Protein AF-A0A933Z595-F1 (afdb_monomer_lite)

Structure (mmCIF, N/CA/C/O backbone):
data_AF-A0A933Z595-F1
#
_entry.id   AF-A0A933Z595-F1
#
loop_
_atom_site.group_PDB
_atom_site.id
_atom_site.type_symbol
_atom_site.label_atom_id
_atom_site.label_alt_id
_atom_site.label_comp_id
_atom_site.label_asym_id
_atom_site.label_entity_id
_atom_site.label_seq_id
_atom_site.pdbx_PDB_ins_code
_atom_site.Cartn_x
_atom_site.Cartn_y
_atom_site.Cartn_z
_atom_site.occupancy
_atom_site.B_iso_or_equiv
_atom_site.auth_seq_id
_atom_site.auth_comp_id
_atom_site.auth_asym_id
_atom_site.auth_atom_id
_atom_site.pdbx_PDB_model_num
ATOM 1 N N . MET A 1 1 ? -5.560 -6.031 6.067 1.00 61.50 1 MET A N 1
ATOM 2 C CA . MET A 1 1 ? -6.743 -5.615 6.858 1.00 61.50 1 MET A CA 1
ATOM 3 C C . MET A 1 1 ? -7.553 -6.826 7.313 1.00 61.50 1 MET A C 1
ATOM 5 O O . MET A 1 1 ? -8.619 -7.092 6.775 1.00 61.50 1 MET A O 1
ATOM 9 N N . LYS A 1 2 ? -7.027 -7.599 8.273 1.00 65.69 2 LYS A N 1
ATOM 10 C CA . LYS A 1 2 ? -7.687 -8.826 8.762 1.00 65.69 2 LYS A CA 1
ATOM 11 C C . LYS A 1 2 ? -8.531 -8.601 10.025 1.00 65.69 2 LYS A C 1
ATOM 13 O O . LYS A 1 2 ? -9.270 -9.492 10.414 1.00 65.69 2 LYS A O 1
ATOM 18 N N . HIS A 1 3 ? -8.436 -7.424 10.651 1.00 71.62 3 HIS A N 1
ATOM 19 C CA . HIS A 1 3 ? -9.145 -7.141 11.894 1.00 71.62 3 HIS A CA 1
ATOM 20 C C . HIS A 1 3 ? -10.657 -6.976 11.631 1.00 71.62 3 HIS A C 1
ATOM 22 O O . HIS A 1 3 ? -11.038 -6.171 10.773 1.00 71.62 3 HIS A O 1
ATOM 28 N N . PRO A 1 4 ? -11.537 -7.704 12.345 1.00 73.50 4 PRO A N 1
ATOM 29 C CA . PRO A 1 4 ? -12.985 -7.640 12.126 1.00 73.50 4 PRO A CA 1
ATOM 30 C C . PRO A 1 4 ? -13.566 -6.251 12.425 1.00 73.50 4 PRO A C 1
ATOM 32 O O . PRO A 1 4 ? -14.496 -5.827 11.749 1.00 73.50 4 PRO A O 1
ATOM 35 N N . GLY A 1 5 ? -12.957 -5.501 13.350 1.00 76.88 5 GLY A N 1
ATOM 36 C CA . GLY A 1 5 ? -13.344 -4.119 13.667 1.00 76.88 5 GLY A CA 1
ATOM 37 C C . GLY A 1 5 ? -12.954 -3.059 12.626 1.00 76.88 5 GLY A C 1
ATOM 38 O O . GLY A 1 5 ? -13.302 -1.895 12.798 1.00 76.88 5 GLY A O 1
ATOM 39 N N . THR A 1 6 ? -12.224 -3.403 11.556 1.00 78.50 6 THR A N 1
ATOM 40 C CA . THR A 1 6 ? -11.891 -2.421 10.512 1.00 78.50 6 THR A CA 1
ATOM 41 C C . THR A 1 6 ? -13.146 -2.073 9.698 1.00 78.50 6 THR A C 1
ATOM 43 O O . THR A 1 6 ? -13.697 -2.969 9.045 1.00 78.50 6 THR A O 1
ATOM 46 N N . PRO A 1 7 ? -13.581 -0.800 9.678 1.00 82.12 7 PRO A N 1
ATOM 47 C CA . PRO A 1 7 ? -14.801 -0.404 8.992 1.00 82.12 7 PRO A CA 1
ATOM 48 C C . PRO A 1 7 ? -14.656 -0.560 7.475 1.00 82.12 7 PRO A C 1
ATOM 50 O O . PRO A 1 7 ? -13.570 -0.423 6.907 1.00 82.12 7 PRO A O 1
ATOM 53 N N . TRP A 1 8 ? -15.770 -0.874 6.814 1.00 84.06 8 TRP A N 1
ATOM 54 C CA . TRP A 1 8 ? -15.804 -1.174 5.380 1.00 84.06 8 TRP A CA 1
ATOM 55 C C . TRP A 1 8 ? -15.229 -0.051 4.491 1.00 84.06 8 TRP A C 1
ATOM 57 O O . TRP A 1 8 ? -14.430 -0.374 3.612 1.00 84.06 8 TRP A O 1
ATOM 67 N N . PRO A 1 9 ? -15.489 1.249 4.756 1.00 84.00 9 PRO A N 1
ATOM 68 C CA . PRO A 1 9 ? -14.882 2.339 3.992 1.00 84.00 9 PRO A CA 1
ATOM 69 C C . PRO A 1 9 ? -13.350 2.323 4.023 1.00 84.00 9 PRO A C 1
ATOM 71 O O . PRO A 1 9 ? -12.719 2.525 2.992 1.00 84.00 9 PRO A O 1
ATOM 74 N N . ALA A 1 10 ? -12.734 2.005 5.169 1.00 82.50 10 ALA A N 1
ATOM 75 C CA . ALA A 1 10 ? -11.277 1.901 5.262 1.00 82.50 10 ALA A CA 1
ATOM 76 C C . ALA A 1 10 ? -10.739 0.771 4.371 1.00 82.50 10 ALA A C 1
ATOM 78 O O . ALA A 1 10 ? -9.712 0.938 3.716 1.00 82.50 10 ALA A O 1
ATOM 79 N N . LYS A 1 11 ? -11.453 -0.363 4.302 1.00 80.31 11 LYS A N 1
ATOM 80 C CA . LYS A 1 11 ? -11.090 -1.496 3.434 1.00 80.31 11 LYS A CA 1
ATOM 81 C C . LYS A 1 11 ? -11.145 -1.129 1.960 1.00 80.31 11 LYS A C 1
ATOM 83 O O . LYS A 1 11 ? -10.226 -1.484 1.229 1.00 80.31 11 LYS A O 1
ATOM 88 N N . VAL A 1 12 ? -12.181 -0.405 1.547 1.00 85.31 12 VAL A N 1
ATOM 89 C CA . VAL A 1 12 ? -12.328 0.053 0.161 1.00 85.31 12 VAL A CA 1
ATOM 90 C C . VAL A 1 12 ? -11.248 1.062 -0.201 1.00 85.31 12 VAL A C 1
ATOM 92 O O . VAL A 1 12 ? -10.582 0.879 -1.213 1.00 85.31 12 VAL A O 1
ATOM 95 N N . VAL A 1 13 ? -11.009 2.073 0.640 1.00 83.44 13 VAL A N 1
ATOM 96 C CA . VAL A 1 13 ? -9.965 3.079 0.381 1.00 83.44 13 VAL A CA 1
ATOM 97 C C . VAL A 1 13 ? -8.589 2.420 0.290 1.00 83.44 13 VAL A C 1
ATOM 99 O O . VAL A 1 13 ? -7.849 2.687 -0.648 1.00 83.44 13 VAL A O 1
ATOM 102 N N . ALA A 1 14 ? -8.251 1.504 1.197 1.00 82.00 14 ALA A N 1
ATOM 103 C CA . ALA A 1 14 ? -6.971 0.808 1.115 1.00 82.00 14 ALA A CA 1
ATOM 104 C C . ALA A 1 14 ? -6.871 -0.135 -0.089 1.00 82.00 14 ALA A C 1
ATOM 106 O O . ALA A 1 14 ? -5.804 -0.227 -0.685 1.00 82.00 14 ALA A O 1
ATOM 107 N N . ALA A 1 15 ? -7.953 -0.820 -0.466 1.00 82.12 15 ALA A N 1
ATOM 108 C CA . ALA A 1 15 ? -7.969 -1.635 -1.677 1.00 82.12 15 ALA A CA 1
ATOM 109 C C . ALA A 1 15 ? -7.758 -0.776 -2.931 1.00 82.12 15 ALA A C 1
ATOM 111 O O . ALA A 1 15 ? -6.991 -1.177 -3.798 1.00 82.12 15 ALA A O 1
ATOM 112 N N . LEU A 1 16 ? -8.365 0.413 -2.995 1.00 80.62 16 LEU A N 1
ATOM 113 C CA . LEU A 1 16 ? -8.159 1.376 -4.079 1.00 80.62 16 LEU A CA 1
ATOM 114 C C . LEU A 1 16 ? -6.715 1.882 -4.127 1.00 80.62 16 LEU A C 1
ATOM 116 O O . LEU A 1 16 ? -6.123 1.891 -5.196 1.00 80.62 16 LEU A O 1
ATOM 120 N N . VAL A 1 17 ? -6.126 2.231 -2.980 1.00 79.19 17 VAL A N 1
ATOM 121 C CA . VAL A 1 17 ? -4.720 2.665 -2.895 1.00 79.19 17 VAL A CA 1
ATOM 122 C C . VAL A 1 17 ? -3.761 1.553 -3.333 1.00 79.19 17 VAL A C 1
ATOM 124 O O . VAL A 1 17 ? -2.809 1.814 -4.058 1.00 79.19 17 VAL A O 1
ATOM 127 N N . VAL A 1 18 ? -4.010 0.303 -2.929 1.00 76.50 18 VAL A N 1
ATOM 128 C CA . VAL A 1 18 ? -3.186 -0.847 -3.343 1.00 76.50 18 VAL A CA 1
ATOM 129 C C . VAL A 1 18 ? -3.377 -1.166 -4.825 1.00 76.50 18 VAL A C 1
ATOM 131 O O . VAL A 1 18 ? -2.400 -1.441 -5.511 1.00 76.50 18 VAL A O 1
ATOM 134 N N . ALA A 1 19 ? -4.614 -1.129 -5.323 1.00 75.56 19 ALA A N 1
ATOM 135 C CA . ALA A 1 19 ? -4.908 -1.334 -6.737 1.00 75.56 19 ALA A CA 1
ATOM 136 C C . ALA A 1 19 ? -4.268 -0.245 -7.604 1.00 75.56 19 ALA A C 1
ATOM 138 O O . ALA A 1 19 ? -3.761 -0.562 -8.669 1.00 75.56 19 ALA A O 1
ATOM 139 N N . TYR A 1 20 ? -4.242 0.999 -7.121 1.00 69.12 20 TYR A N 1
ATOM 140 C CA . TYR A 1 20 ? -3.521 2.104 -7.743 1.00 69.12 20 TYR A CA 1
ATOM 141 C C . TYR A 1 20 ? -2.011 1.831 -7.771 1.00 69.12 20 TYR A C 1
ATOM 143 O O . TYR A 1 20 ? -1.424 1.804 -8.842 1.00 69.12 20 TYR A O 1
ATOM 151 N N . ALA A 1 21 ? -1.400 1.506 -6.626 1.00 69.00 21 ALA A N 1
ATOM 152 C CA . ALA A 1 21 ? 0.041 1.245 -6.538 1.00 69.00 21 ALA A CA 1
ATOM 153 C C . ALA A 1 21 ? 0.520 0.015 -7.339 1.00 69.00 21 ALA A C 1
ATOM 155 O O . ALA A 1 21 ? 1.701 -0.094 -7.654 1.00 69.00 21 ALA A O 1
ATOM 156 N N . LEU A 1 22 ? -0.368 -0.947 -7.613 1.00 64.69 22 LEU A N 1
ATOM 157 C CA . LEU A 1 22 ? -0.082 -2.150 -8.406 1.00 64.69 22 LEU A CA 1
ATOM 158 C C . LEU A 1 22 ? -0.610 -2.059 -9.844 1.00 64.69 22 LEU A C 1
ATOM 160 O O . LEU A 1 22 ? -0.472 -3.022 -10.603 1.00 64.69 22 LEU A O 1
ATOM 164 N N . SER A 1 23 ? -1.254 -0.950 -10.208 1.00 64.12 23 SER A N 1
ATOM 165 C CA . SER A 1 23 ? -1.791 -0.744 -11.545 1.00 64.12 23 SER A CA 1
ATOM 166 C C . SER A 1 23 ? -0.630 -0.644 -12.540 1.00 64.12 23 SER A C 1
ATOM 168 O O . SER A 1 23 ? 0.245 0.192 -12.353 1.00 64.12 23 SER A O 1
ATOM 170 N N . PRO A 1 24 ? -0.614 -1.435 -13.629 1.00 51.09 24 PRO A N 1
ATOM 171 C CA . PRO A 1 24 ? 0.324 -1.241 -14.741 1.00 51.09 24 PRO A CA 1
ATOM 172 C C . PRO A 1 24 ? -0.007 0.011 -15.578 1.00 51.09 24 PRO A C 1
ATOM 174 O O . PRO A 1 24 ? 0.654 0.284 -16.575 1.00 51.09 24 PRO A O 1
ATOM 177 N N . ILE A 1 25 ? -1.082 0.715 -15.213 1.00 48.56 25 ILE A N 1
ATOM 178 C CA . ILE A 1 25 ? -1.597 1.923 -15.842 1.00 48.56 25 ILE A CA 1
ATOM 179 C C . ILE A 1 25 ? -1.401 3.047 -14.824 1.00 48.56 25 ILE A C 1
ATOM 181 O O . ILE A 1 25 ? -2.173 3.124 -13.862 1.00 48.56 25 ILE A O 1
ATOM 185 N N . ASP A 1 26 ? -0.402 3.903 -15.036 1.00 54.34 26 ASP A N 1
ATOM 186 C CA . ASP A 1 26 ? -0.373 5.208 -14.381 1.00 54.34 26 ASP A CA 1
ATOM 187 C C . ASP A 1 26 ? -1.572 6.014 -14.885 1.00 54.34 26 ASP A C 1
ATOM 189 O O . ASP A 1 26 ? -1.794 6.154 -16.093 1.00 54.34 26 ASP A O 1
ATOM 193 N N . LEU A 1 27 ? -2.396 6.508 -13.956 1.00 48.41 27 LEU A N 1
ATOM 194 C CA . LEU A 1 27 ? -3.588 7.301 -14.279 1.00 48.41 27 LEU A CA 1
ATOM 195 C C . LEU A 1 27 ? -3.210 8.582 -15.049 1.00 48.41 27 LEU A C 1
ATOM 197 O O . LEU A 1 27 ? -4.008 9.100 -15.833 1.00 48.41 27 LEU A O 1
ATOM 201 N N . ILE A 1 28 ? -1.969 9.042 -14.867 1.00 48.59 28 ILE A N 1
ATOM 202 C CA . ILE A 1 28 ? -1.295 10.040 -15.685 1.00 48.59 28 ILE A CA 1
ATOM 203 C C . ILE A 1 28 ? -0.165 9.316 -16.421 1.00 48.59 28 ILE A C 1
ATOM 205 O O . ILE A 1 28 ? 0.842 8.996 -15.801 1.00 48.59 28 ILE A O 1
ATOM 209 N N . PRO A 1 29 ? -0.295 9.065 -17.733 1.00 46.72 29 PRO A N 1
ATOM 210 C CA . PRO A 1 29 ? 0.816 8.554 -18.518 1.00 46.72 29 PRO A CA 1
ATOM 211 C C . PRO A 1 29 ? 2.045 9.440 -18.285 1.00 46.72 29 PRO A C 1
ATOM 213 O O . PRO A 1 29 ? 1.906 10.668 -18.284 1.00 46.72 29 PRO A O 1
ATOM 216 N N . ASP A 1 30 ? 3.236 8.847 -18.201 1.00 50.88 30 ASP A N 1
ATOM 217 C CA . ASP A 1 30 ? 4.553 9.516 -18.112 1.00 50.88 30 ASP A CA 1
ATOM 218 C C . ASP A 1 30 ? 4.876 10.493 -19.275 1.00 50.88 30 ASP A C 1
ATOM 220 O O . ASP A 1 30 ? 6.012 10.911 -19.491 1.00 50.88 30 ASP A O 1
ATOM 224 N N . PHE A 1 31 ? 3.874 10.912 -20.045 1.00 53.38 31 PHE A N 1
ATOM 225 C CA . PHE A 1 31 ? 3.949 11.926 -21.086 1.00 53.38 31 PHE A CA 1
ATOM 226 C C . PHE A 1 31 ? 4.222 13.340 -20.555 1.00 53.38 31 PHE A C 1
ATOM 228 O O . PHE A 1 31 ? 4.612 14.204 -21.341 1.00 53.38 31 PHE A O 1
ATOM 235 N N . VAL A 1 32 ? 4.045 13.603 -19.251 1.00 52.25 32 VAL A N 1
ATOM 236 C CA . VAL A 1 32 ? 4.381 14.899 -18.640 1.00 52.25 32 VAL A CA 1
ATOM 237 C C . VAL A 1 32 ? 5.332 14.689 -17.452 1.00 52.25 32 VAL A C 1
ATOM 239 O O . VAL A 1 32 ? 4.857 14.416 -16.348 1.00 52.25 32 VAL A O 1
ATOM 242 N N . PRO A 1 33 ? 6.657 14.882 -17.624 1.00 54.03 33 PRO A N 1
ATOM 243 C CA . PRO A 1 33 ? 7.691 14.566 -16.623 1.00 54.03 33 PRO A CA 1
ATOM 244 C C . PRO A 1 33 ? 7.604 15.321 -15.279 1.00 54.03 33 PRO A C 1
ATOM 246 O O . PRO A 1 33 ? 8.450 15.125 -14.416 1.00 54.03 33 PRO A O 1
ATOM 249 N N . VAL A 1 34 ? 6.599 16.180 -15.075 1.00 60.53 34 VAL A N 1
ATOM 250 C CA . VAL A 1 34 ? 6.334 16.894 -13.811 1.00 60.53 34 VAL A CA 1
ATOM 251 C C . VAL A 1 34 ? 5.018 16.446 -13.154 1.00 60.53 34 VAL A C 1
ATOM 253 O O . VAL A 1 34 ? 4.910 16.496 -11.933 1.00 60.53 34 VAL A O 1
ATOM 256 N N . LEU A 1 35 ? 4.026 15.984 -13.929 1.00 53.06 35 LEU A N 1
ATOM 257 C CA . LEU A 1 35 ? 2.713 15.577 -13.404 1.00 53.06 35 LEU A CA 1
ATOM 258 C C . LEU A 1 35 ? 2.687 14.117 -12.937 1.00 53.06 35 LEU A C 1
ATOM 260 O O . LEU A 1 35 ? 2.006 13.837 -11.959 1.00 53.06 35 LEU A O 1
ATOM 264 N N . GLY A 1 36 ? 3.465 13.218 -13.554 1.00 55.12 36 GLY A N 1
ATOM 265 C CA . GLY A 1 36 ? 3.553 11.814 -13.112 1.00 55.12 36 GLY A CA 1
ATOM 266 C C . GLY A 1 36 ? 4.047 11.664 -11.664 1.00 55.12 36 GLY A C 1
ATOM 267 O O . GLY A 1 36 ? 3.533 10.855 -10.904 1.00 55.12 36 GLY A O 1
ATOM 268 N N . TYR A 1 37 ? 4.953 12.541 -11.211 1.00 56.41 37 TYR A N 1
ATOM 269 C CA . TYR A 1 37 ? 5.419 12.563 -9.815 1.00 56.41 37 TYR A CA 1
ATOM 270 C C . TYR A 1 37 ? 4.392 13.120 -8.823 1.00 56.41 37 TYR A C 1
ATOM 272 O O . TYR A 1 37 ? 4.509 12.895 -7.616 1.00 56.41 37 TYR A O 1
ATOM 280 N N . LEU A 1 38 ? 3.423 13.902 -9.303 1.00 61.06 38 LEU A N 1
ATOM 281 C CA . LEU A 1 38 ? 2.469 14.598 -8.446 1.00 61.06 38 LEU A CA 1
ATOM 282 C C . LEU A 1 38 ? 1.493 13.613 -7.794 1.00 61.06 38 LEU A C 1
ATOM 284 O O . LEU A 1 38 ? 1.172 13.762 -6.612 1.00 61.06 38 LEU A O 1
ATOM 288 N N . ASP A 1 39 ? 1.077 12.588 -8.535 1.00 60.84 39 ASP A N 1
ATOM 289 C CA . ASP A 1 39 ? 0.141 11.584 -8.039 1.00 60.84 39 ASP A CA 1
ATOM 290 C C . ASP A 1 39 ? 0.792 10.678 -6.981 1.00 60.84 39 ASP A C 1
ATOM 292 O O . ASP A 1 39 ? 0.206 10.444 -5.921 1.00 60.84 39 ASP A O 1
ATOM 296 N N . ASP A 1 40 ? 2.046 10.270 -7.168 1.00 63.97 40 ASP A N 1
ATOM 297 C CA . ASP A 1 40 ? 2.774 9.487 -6.160 1.00 63.97 40 ASP A CA 1
ATOM 298 C C . ASP A 1 40 ? 3.115 10.294 -4.900 1.00 63.97 40 ASP A C 1
ATOM 300 O O . ASP A 1 40 ? 3.106 9.759 -3.784 1.00 63.97 40 ASP A O 1
ATOM 304 N N . LEU A 1 41 ? 3.372 11.598 -5.046 1.00 68.25 41 LEU A N 1
ATOM 305 C CA . LEU A 1 41 ? 3.727 12.462 -3.921 1.00 68.25 41 LEU A CA 1
ATOM 306 C C . LEU A 1 41 ? 2.514 12.924 -3.105 1.00 68.25 41 LEU A C 1
ATOM 308 O O . LEU A 1 41 ? 2.662 13.233 -1.922 1.00 68.25 41 LEU A O 1
ATOM 312 N N . ILE A 1 42 ? 1.327 13.002 -3.710 1.00 74.12 42 ILE A N 1
ATOM 313 C CA . ILE A 1 42 ? 0.136 13.565 -3.059 1.00 74.12 42 ILE A CA 1
ATOM 314 C C . ILE A 1 42 ? -0.956 12.515 -2.890 1.00 74.12 42 ILE A C 1
ATOM 316 O O . ILE A 1 42 ? -1.464 12.339 -1.780 1.00 74.12 42 ILE A O 1
ATOM 320 N N . LEU A 1 43 ? -1.322 11.809 -3.959 1.00 72.81 43 LEU A N 1
ATOM 321 C CA . LEU A 1 43 ? -2.468 10.901 -3.971 1.00 72.81 43 LEU A CA 1
ATOM 322 C C . LEU A 1 43 ? -2.229 9.702 -3.050 1.00 72.81 43 LEU A C 1
ATOM 324 O O . LEU A 1 43 ? -3.098 9.341 -2.252 1.00 72.81 43 LEU A O 1
ATOM 328 N N . LEU A 1 44 ? -1.026 9.130 -3.111 1.00 77.44 44 LEU A N 1
ATOM 329 C CA . LEU A 1 44 ? -0.651 7.967 -2.316 1.00 77.44 44 LEU A CA 1
ATOM 330 C C . LEU A 1 44 ? -0.608 8.269 -0.802 1.00 77.44 44 LEU A C 1
ATOM 332 O O . LEU A 1 44 ? -1.325 7.600 -0.048 1.00 77.44 44 LEU A O 1
ATOM 336 N N . PRO A 1 45 ? 0.133 9.285 -0.306 1.00 78.94 45 PRO A N 1
ATOM 337 C CA . PRO A 1 45 ? 0.129 9.605 1.120 1.00 78.94 45 PRO A CA 1
ATOM 338 C C . PRO A 1 45 ? -1.232 10.100 1.613 1.00 78.94 45 PRO A C 1
ATOM 340 O O . PRO A 1 45 ? -1.615 9.765 2.735 1.00 78.94 45 PRO A O 1
ATOM 343 N N . LEU A 1 46 ? -1.997 10.833 0.796 1.00 83.50 46 LEU A N 1
ATOM 344 C CA . LEU A 1 46 ? -3.343 11.270 1.171 1.00 83.50 46 LEU A CA 1
ATOM 345 C C . LEU A 1 46 ? -4.314 10.086 1.270 1.00 83.50 46 LEU A C 1
ATOM 347 O O . LEU A 1 46 ? -5.076 9.998 2.234 1.00 83.50 46 LEU A O 1
ATOM 351 N N . GLY A 1 47 ? -4.259 9.150 0.323 1.00 83.31 47 GLY A N 1
ATOM 352 C CA . GLY A 1 47 ? -5.056 7.924 0.343 1.00 83.31 47 GLY A CA 1
ATOM 353 C C . GLY A 1 47 ? -4.729 7.045 1.550 1.00 83.31 47 GLY A C 1
ATOM 354 O O . GLY A 1 47 ? -5.638 6.568 2.236 1.00 83.31 47 GLY A O 1
ATOM 355 N N . ILE A 1 48 ? -3.442 6.899 1.879 1.00 82.94 48 ILE A N 1
ATOM 356 C CA . ILE A 1 48 ? -2.991 6.198 3.090 1.00 82.94 48 ILE A CA 1
ATOM 357 C C . ILE A 1 48 ? -3.484 6.927 4.347 1.00 82.94 48 ILE A C 1
ATOM 359 O O . ILE A 1 48 ? -4.043 6.294 5.246 1.00 82.94 48 ILE A O 1
ATOM 363 N N . ALA A 1 49 ? -3.329 8.251 4.417 1.00 84.94 49 ALA A N 1
ATOM 364 C CA . ALA A 1 49 ? -3.781 9.050 5.554 1.00 84.94 49 ALA A CA 1
ATOM 365 C C . ALA A 1 49 ? -5.299 8.945 5.758 1.00 84.94 49 ALA A C 1
ATOM 367 O O . ALA A 1 49 ? -5.758 8.784 6.890 1.00 84.94 49 ALA A O 1
ATOM 368 N N . LEU A 1 50 ? -6.081 8.971 4.676 1.00 86.31 50 LEU A N 1
ATOM 369 C CA . LEU A 1 50 ? -7.529 8.795 4.718 1.00 86.31 50 LEU A CA 1
ATOM 370 C C . LEU A 1 50 ? -7.907 7.386 5.188 1.00 86.31 50 LEU A C 1
ATOM 372 O O . LEU A 1 50 ? -8.765 7.243 6.060 1.00 86.31 50 LEU A O 1
ATOM 376 N N . ALA A 1 51 ? -7.235 6.353 4.671 1.00 83.88 51 ALA A N 1
ATOM 377 C CA . ALA A 1 51 ? -7.444 4.976 5.106 1.00 83.88 51 ALA A CA 1
ATOM 378 C C . ALA A 1 51 ? -7.169 4.812 6.607 1.00 83.88 51 ALA A C 1
ATOM 380 O O . ALA A 1 51 ? -7.967 4.188 7.303 1.00 83.88 51 ALA A O 1
ATOM 381 N N . ILE A 1 52 ? -6.085 5.405 7.121 1.00 84.19 52 ILE A N 1
ATOM 382 C CA . ILE A 1 52 ? -5.744 5.376 8.552 1.00 84.19 52 ILE A CA 1
ATOM 383 C C . ILE A 1 52 ? -6.775 6.153 9.372 1.00 84.19 52 ILE A C 1
ATOM 385 O O . ILE A 1 52 ? -7.217 5.665 10.409 1.00 84.19 52 ILE A O 1
ATOM 389 N N . ARG A 1 53 ? -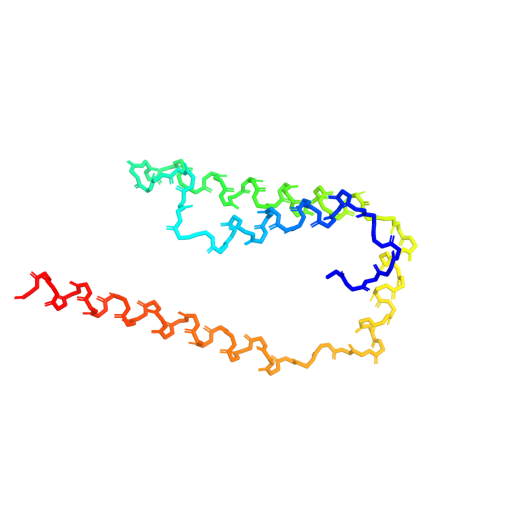7.199 7.331 8.903 1.00 85.62 53 ARG A N 1
ATOM 390 C CA . ARG A 1 53 ? -8.183 8.174 9.596 1.00 85.62 53 ARG A CA 1
ATOM 391 C C . ARG A 1 53 ? -9.564 7.521 9.686 1.00 85.62 53 ARG A C 1
ATOM 393 O O . ARG A 1 53 ? -10.301 7.788 10.629 1.00 85.62 53 ARG A O 1
ATOM 400 N N . LEU A 1 54 ? -9.910 6.668 8.725 1.00 84.62 54 LEU A N 1
ATOM 401 C CA . LEU A 1 54 ? -11.145 5.883 8.744 1.00 84.62 54 LEU A CA 1
ATOM 402 C C . LEU A 1 54 ? -11.093 4.708 9.732 1.00 84.62 54 LEU A C 1
ATOM 404 O O . LEU A 1 54 ? -12.143 4.154 10.049 1.00 84.62 54 LEU A O 1
ATOM 408 N N . ILE A 1 55 ? -9.915 4.300 10.216 1.00 85.94 55 ILE A N 1
ATOM 409 C CA . ILE A 1 55 ? -9.784 3.204 11.183 1.00 85.94 55 ILE A CA 1
ATOM 410 C C . ILE A 1 55 ? -10.007 3.749 12.607 1.00 85.94 55 ILE A C 1
ATOM 412 O O . ILE A 1 55 ? -9.318 4.685 13.012 1.00 85.94 55 ILE A O 1
ATOM 416 N N . PRO A 1 56 ? -10.918 3.157 13.404 1.00 84.75 56 PRO A N 1
ATOM 417 C CA . PRO A 1 56 ? -11.129 3.555 14.791 1.00 84.75 56 PRO A CA 1
ATOM 418 C C . PRO A 1 56 ? -9.850 3.391 15.627 1.00 84.75 56 PRO A C 1
ATOM 420 O O . PRO A 1 56 ? -9.137 2.396 15.452 1.00 84.75 56 PRO A O 1
ATOM 423 N N . PRO A 1 57 ? -9.571 4.300 16.580 1.00 83.38 57 PRO A N 1
ATOM 424 C CA . PRO A 1 57 ? -8.346 4.258 17.379 1.00 83.38 57 PRO A CA 1
ATOM 425 C C . PRO A 1 57 ? -8.201 2.955 18.178 1.00 83.38 57 PRO A C 1
ATOM 427 O O . PRO A 1 57 ? -7.107 2.405 18.232 1.00 83.38 57 PRO A O 1
ATOM 430 N N . THR A 1 58 ? -9.303 2.395 18.686 1.00 84.31 58 THR A N 1
ATOM 431 C CA . THR A 1 58 ? -9.326 1.115 19.420 1.00 84.31 58 THR A CA 1
ATOM 432 C C . THR A 1 58 ? -8.811 -0.056 18.577 1.00 84.31 58 THR A C 1
ATOM 434 O O . THR A 1 58 ? -7.996 -0.854 19.028 1.00 84.31 58 THR A O 1
ATOM 437 N N . VAL A 1 59 ? -9.208 -0.114 17.303 1.00 83.88 59 VAL A N 1
ATOM 438 C CA . VAL A 1 59 ? -8.752 -1.136 16.348 1.00 83.88 59 VAL A CA 1
ATOM 439 C C . VAL A 1 59 ? -7.279 -0.942 16.006 1.00 83.88 59 VAL A C 1
ATOM 441 O O . VAL A 1 59 ? -6.549 -1.917 15.823 1.00 83.88 59 VAL A O 1
ATOM 444 N N . LEU A 1 60 ? -6.826 0.311 15.920 1.00 83.62 60 LEU A N 1
ATOM 445 C CA . LEU A 1 60 ? -5.428 0.631 15.650 1.00 83.62 60 LEU A CA 1
ATOM 446 C C . LEU A 1 60 ? -4.528 0.227 16.829 1.00 83.62 60 LEU A C 1
ATOM 448 O O . LEU A 1 60 ? -3.435 -0.296 16.613 1.00 83.62 60 LEU A O 1
ATOM 452 N N . GLU A 1 61 ? -4.988 0.443 18.060 1.00 86.31 61 GLU A N 1
ATOM 453 C CA . GLU A 1 61 ? -4.309 0.035 19.293 1.00 86.31 61 GLU A CA 1
ATOM 454 C C . GLU A 1 61 ? -4.214 -1.486 19.422 1.00 86.31 61 GLU A C 1
ATOM 456 O O . GLU A 1 61 ? -3.123 -2.002 19.672 1.00 86.31 61 GLU A O 1
ATOM 461 N N . ASP A 1 62 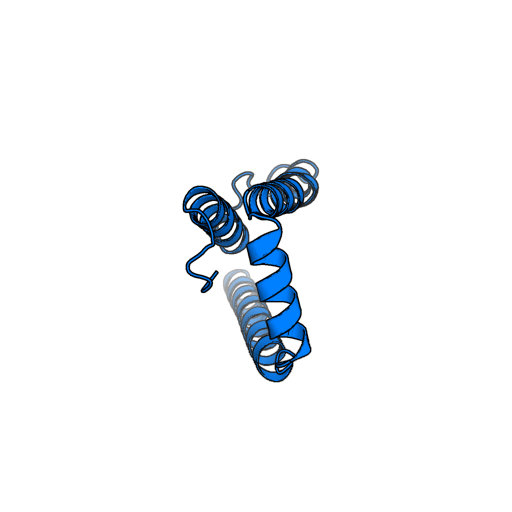? -5.302 -2.212 19.154 1.00 84.62 62 ASP A N 1
ATOM 462 C CA . ASP A 1 62 ? -5.299 -3.679 19.135 1.00 84.62 62 ASP A CA 1
ATOM 463 C C . ASP A 1 62 ? -4.336 -4.233 18.073 1.00 84.62 62 ASP A C 1
ATOM 465 O O . ASP A 1 62 ? -3.543 -5.137 18.354 1.00 84.62 62 ASP A O 1
ATOM 469 N N . CYS A 1 63 ? -4.328 -3.643 16.870 1.00 82.75 63 CYS A N 1
ATOM 470 C CA . CYS A 1 63 ? -3.371 -4.000 15.818 1.00 82.75 63 CYS A CA 1
ATOM 471 C C . CYS A 1 63 ? -1.921 -3.705 16.233 1.00 82.75 63 CYS A C 1
ATOM 473 O O . CYS A 1 63 ? -1.029 -4.516 15.978 1.00 82.75 63 CYS A O 1
ATOM 475 N N . ARG A 1 64 ? -1.664 -2.557 16.878 1.00 83.19 64 ARG A N 1
ATOM 476 C CA . ARG A 1 64 ? -0.327 -2.189 17.379 1.00 83.19 64 ARG A CA 1
ATOM 477 C C . ARG A 1 64 ? 0.144 -3.133 18.481 1.00 83.19 64 ARG A C 1
ATOM 479 O O . ARG A 1 64 ? 1.328 -3.465 18.507 1.00 83.19 64 ARG A O 1
ATOM 486 N N . ARG A 1 65 ? -0.757 -3.576 19.363 1.00 85.25 65 ARG A N 1
ATOM 487 C CA . ARG A 1 65 ? -0.461 -4.571 20.402 1.00 85.25 65 ARG A CA 1
ATOM 488 C C . ARG A 1 65 ? -0.075 -5.909 19.770 1.00 85.25 65 ARG A C 1
ATOM 490 O O . ARG A 1 65 ? 1.021 -6.395 20.032 1.00 85.25 65 ARG A O 1
ATOM 497 N N . GLN A 1 66 ? -0.885 -6.418 18.838 1.00 83.38 66 GLN A N 1
ATOM 498 C CA . GLN A 1 66 ? -0.570 -7.649 18.097 1.00 83.38 66 GLN A CA 1
ATOM 499 C C . GLN A 1 66 ? 0.758 -7.568 17.335 1.00 83.38 66 GLN A C 1
ATOM 501 O O . GLN A 1 66 ? 1.510 -8.538 17.325 1.00 83.38 66 GLN A O 1
ATOM 506 N N . ALA A 1 67 ? 1.072 -6.426 16.715 1.00 81.75 67 ALA A N 1
ATOM 507 C CA . ALA A 1 67 ? 2.331 -6.243 15.991 1.00 81.75 67 ALA A CA 1
ATOM 508 C C . ALA A 1 67 ? 3.563 -6.232 16.913 1.00 81.75 67 ALA A C 1
ATOM 510 O O . ALA A 1 67 ? 4.644 -6.631 16.485 1.00 81.75 67 ALA A O 1
ATOM 511 N N . ARG A 1 68 ? 3.417 -5.784 18.169 1.00 82.06 68 ARG A N 1
ATOM 512 C CA . ARG A 1 68 ? 4.484 -5.863 19.181 1.00 82.06 68 ARG A CA 1
ATOM 513 C C . ARG A 1 68 ? 4.673 -7.285 19.702 1.00 82.06 68 ARG A C 1
ATOM 515 O O . ARG A 1 68 ? 5.806 -7.692 19.925 1.00 82.06 68 ARG A O 1
ATOM 522 N N . GLU A 1 69 ? 3.580 -8.019 19.888 1.00 86.38 69 GLU A N 1
ATOM 523 C CA . GLU A 1 69 ? 3.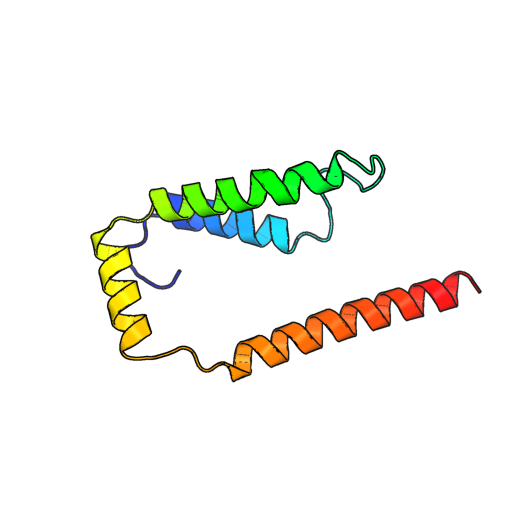601 -9.405 20.376 1.00 86.38 69 GLU A CA 1
ATOM 524 C C . GLU A 1 69 ? 4.087 -10.395 19.308 1.00 86.38 69 GLU A C 1
ATOM 526 O O . GLU A 1 69 ? 4.775 -11.362 19.621 1.00 86.38 69 GLU A O 1
ATOM 531 N N . ASN A 1 70 ? 3.767 -10.138 18.039 1.00 80.69 70 ASN A N 1
ATOM 532 C CA . ASN A 1 70 ? 4.214 -10.920 16.893 1.00 80.69 70 ASN A CA 1
ATOM 533 C C . ASN A 1 70 ? 4.888 -9.996 15.875 1.00 80.69 70 ASN A C 1
ATOM 535 O O . ASN A 1 70 ? 4.243 -9.584 14.902 1.00 80.69 70 ASN A O 1
ATOM 539 N N . PRO A 1 71 ? 6.176 -9.658 16.073 1.00 73.81 71 PRO A N 1
ATOM 540 C CA . PRO A 1 71 ? 6.891 -8.837 15.115 1.00 73.81 71 PRO A CA 1
ATOM 541 C C . PRO A 1 71 ? 6.866 -9.515 13.737 1.00 73.81 71 PRO A C 1
ATOM 543 O O . PRO A 1 71 ? 7.057 -10.735 13.635 1.00 73.81 71 PRO A O 1
ATOM 546 N N . PRO A 1 72 ? 6.607 -8.754 12.661 1.00 67.88 72 PRO A N 1
ATOM 547 C CA . PRO A 1 72 ? 6.556 -9.316 11.324 1.00 67.88 72 PRO A CA 1
ATOM 548 C C . PRO A 1 72 ? 7.894 -9.978 10.988 1.00 67.88 72 PRO A C 1
ATOM 550 O O . PRO A 1 72 ? 8.965 -9.397 11.160 1.00 67.88 72 PRO A O 1
ATOM 553 N N . ARG A 1 73 ? 7.835 -11.215 10.484 1.00 68.12 73 ARG A N 1
ATOM 554 C CA . ARG A 1 73 ? 9.023 -11.915 9.990 1.00 68.12 73 ARG A CA 1
ATOM 555 C C . ARG A 1 73 ? 9.483 -11.231 8.704 1.00 68.12 73 ARG A C 1
ATOM 557 O O . ARG A 1 73 ? 8.819 -11.337 7.675 1.00 68.12 73 ARG A O 1
ATOM 564 N N . LEU A 1 74 ? 10.631 -10.559 8.767 1.00 63.09 74 LEU A N 1
ATOM 565 C CA . LEU A 1 74 ? 11.207 -9.760 7.676 1.00 63.09 74 LEU A CA 1
ATOM 566 C C . LEU A 1 74 ? 11.377 -10.541 6.350 1.00 63.09 74 LEU A C 1
ATOM 568 O O . LEU A 1 74 ? 11.369 -9.952 5.273 1.00 63.09 74 LEU A O 1
ATOM 572 N N . GLY A 1 75 ? 11.485 -11.875 6.417 1.00 58.81 75 GLY A N 1
ATOM 573 C CA . GLY A 1 75 ? 11.802 -12.739 5.274 1.00 58.81 75 GLY A CA 1
ATOM 574 C C . GLY A 1 75 ? 10.766 -12.769 4.143 1.00 58.81 75 GLY A C 1
ATOM 575 O O . GLY A 1 75 ? 11.141 -13.008 2.999 1.00 58.81 75 GLY A O 1
ATOM 576 N N . LEU A 1 76 ? 9.486 -12.486 4.415 1.00 60.59 76 LEU A N 1
ATOM 577 C CA . LEU A 1 76 ? 8.455 -12.484 3.364 1.00 60.59 76 LEU A CA 1
ATOM 578 C C . LEU A 1 76 ? 8.509 -11.216 2.492 1.00 60.59 76 LEU A C 1
ATOM 580 O O . LEU A 1 76 ? 8.199 -11.267 1.304 1.00 60.59 76 LEU A O 1
ATOM 584 N N . GLY A 1 77 ? 8.932 -10.086 3.072 1.00 68.38 77 GLY A N 1
ATOM 585 C CA . GLY A 1 77 ? 9.037 -8.806 2.364 1.00 68.38 77 GLY A CA 1
ATOM 586 C C . GLY A 1 77 ? 10.211 -8.762 1.386 1.00 68.38 77 GLY A C 1
ATOM 587 O O . GLY A 1 77 ? 10.078 -8.217 0.293 1.00 68.38 77 GLY A O 1
ATOM 588 N N . LEU A 1 78 ? 11.335 -9.396 1.739 1.00 75.06 78 LEU A N 1
ATOM 589 C CA . LEU A 1 78 ? 12.523 -9.440 0.883 1.00 75.06 78 LEU A CA 1
ATOM 590 C C . LEU A 1 78 ? 12.287 -10.284 -0.377 1.00 75.06 78 LEU A C 1
ATOM 592 O O . LEU A 1 78 ? 12.650 -9.869 -1.471 1.00 75.06 78 LEU A O 1
ATOM 596 N N . ALA A 1 79 ? 11.632 -11.442 -0.238 1.00 78.94 79 ALA A N 1
ATOM 597 C CA . ALA A 1 79 ? 11.309 -12.308 -1.371 1.00 78.94 79 ALA A CA 1
ATOM 598 C C . ALA A 1 79 ? 10.365 -11.617 -2.370 1.00 78.94 79 ALA A C 1
ATOM 600 O O . ALA A 1 79 ? 10.593 -11.683 -3.577 1.00 78.94 79 ALA A O 1
ATOM 601 N N . GLY A 1 80 ? 9.349 -10.904 -1.867 1.00 77.44 80 GLY A N 1
ATOM 602 C CA . GLY A 1 80 ? 8.466 -10.088 -2.701 1.00 77.44 80 GLY A CA 1
ATOM 603 C C . GLY A 1 80 ? 9.220 -8.974 -3.433 1.00 77.44 80 GLY A C 1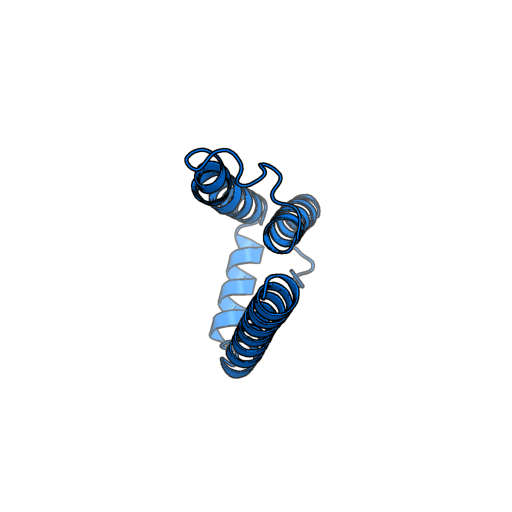
ATOM 604 O O . GLY A 1 80 ? 9.056 -8.820 -4.640 1.00 77.44 80 GLY A O 1
ATOM 605 N N . ALA A 1 81 ? 10.101 -8.250 -2.734 1.00 76.88 81 ALA A N 1
ATOM 606 C CA . ALA A 1 81 ? 10.923 -7.202 -3.339 1.00 76.88 81 ALA A CA 1
ATOM 607 C C . ALA A 1 81 ? 11.858 -7.747 -4.435 1.00 76.88 81 ALA A C 1
ATOM 609 O O . ALA A 1 81 ? 11.933 -7.172 -5.519 1.00 76.88 81 ALA A O 1
ATOM 610 N N . VAL A 1 82 ? 12.519 -8.885 -4.194 1.00 84.75 82 VAL A N 1
ATOM 611 C CA . VAL A 1 82 ? 13.394 -9.539 -5.183 1.00 84.75 82 VAL A CA 1
ATOM 612 C C . VAL A 1 82 ? 12.607 -9.983 -6.417 1.00 84.75 82 VAL A C 1
ATOM 614 O O . VAL A 1 82 ? 13.073 -9.774 -7.534 1.00 84.75 82 VAL A O 1
ATOM 617 N N . ALA A 1 83 ? 11.408 -10.548 -6.240 1.00 84.06 83 ALA A N 1
ATOM 618 C CA . ALA A 1 83 ? 10.561 -10.962 -7.357 1.00 84.06 83 ALA A CA 1
ATOM 619 C C . ALA A 1 83 ? 10.133 -9.772 -8.231 1.00 84.06 83 ALA A C 1
ATOM 621 O O . ALA A 1 83 ? 10.187 -9.866 -9.456 1.00 84.06 83 ALA A O 1
ATOM 622 N N . ILE A 1 84 ? 9.770 -8.643 -7.611 1.00 79.81 84 ILE A N 1
ATOM 623 C CA . ILE A 1 84 ? 9.426 -7.409 -8.329 1.00 79.81 84 ILE A CA 1
ATOM 624 C C . ILE A 1 84 ? 10.639 -6.903 -9.118 1.00 79.81 84 ILE A C 1
ATOM 626 O O . ILE A 1 84 ? 10.529 -6.673 -10.3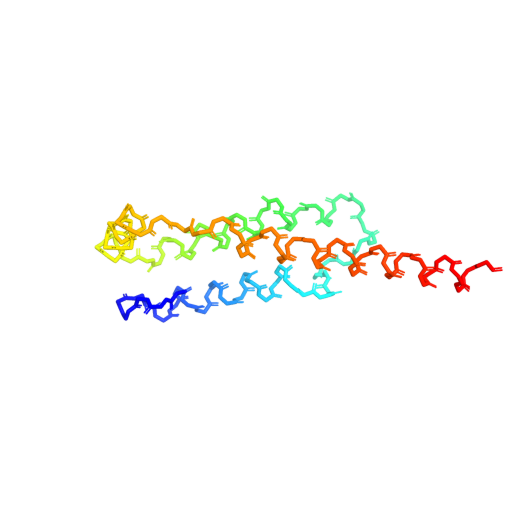18 1.00 79.81 84 ILE A O 1
ATOM 630 N N . VAL A 1 85 ? 11.811 -6.788 -8.487 1.00 85.00 85 VAL A N 1
ATOM 631 C CA . VAL A 1 85 ? 13.035 -6.328 -9.170 1.00 85.00 85 VAL A CA 1
ATOM 632 C C . VAL A 1 85 ? 13.398 -7.246 -10.342 1.00 85.00 85 VAL A C 1
ATOM 634 O O . VAL A 1 85 ? 13.714 -6.760 -11.426 1.00 85.00 85 VAL A O 1
ATOM 637 N N . ALA A 1 86 ? 13.303 -8.565 -10.162 1.00 87.75 86 ALA A N 1
ATOM 638 C CA . ALA A 1 86 ? 13.561 -9.527 -11.231 1.00 87.75 86 ALA A CA 1
ATOM 639 C C . ALA A 1 86 ? 12.583 -9.369 -12.408 1.00 87.75 86 ALA A C 1
ATOM 641 O O . ALA A 1 86 ? 13.006 -9.440 -13.563 1.00 87.75 86 ALA A O 1
ATOM 642 N N . LEU A 1 87 ? 11.301 -9.110 -12.129 1.00 87.62 87 LEU A N 1
ATOM 643 C CA . LEU A 1 87 ? 10.283 -8.853 -13.149 1.00 87.62 87 LEU A CA 1
ATOM 644 C C . LEU A 1 87 ? 10.619 -7.604 -13.980 1.00 87.62 87 LEU A C 1
ATOM 646 O O . LEU A 1 87 ? 10.576 -7.661 -15.208 1.00 87.62 87 LEU A O 1
ATOM 650 N N . TRP A 1 88 ? 11.004 -6.502 -13.327 1.00 80.62 88 TRP A N 1
ATOM 651 C CA . TRP A 1 88 ? 11.396 -5.260 -14.004 1.00 80.62 88 TRP A CA 1
ATOM 652 C C . TRP A 1 88 ? 12.655 -5.433 -14.855 1.00 80.62 88 TRP A C 1
ATOM 654 O O . TRP A 1 88 ? 12.684 -4.996 -16.005 1.00 80.62 88 TRP A O 1
ATOM 664 N N . LEU A 1 89 ? 13.676 -6.118 -14.331 1.00 88.38 89 LEU A N 1
ATOM 665 C CA . LEU A 1 89 ? 14.891 -6.426 -15.091 1.00 88.38 89 LEU A CA 1
ATOM 666 C C . LEU A 1 89 ? 14.589 -7.290 -16.320 1.00 88.38 89 LEU A C 1
ATOM 668 O O . LEU A 1 89 ? 15.155 -7.061 -17.389 1.00 88.38 89 LEU A O 1
ATOM 672 N N . TRP A 1 90 ? 13.679 -8.258 -16.190 1.00 91.75 90 TRP A N 1
ATOM 673 C CA . TRP A 1 90 ? 13.249 -9.093 -17.308 1.00 91.75 90 TRP A CA 1
ATOM 674 C C . TRP A 1 90 ? 12.479 -8.295 -18.365 1.00 91.75 90 TRP A C 1
ATOM 676 O O . TRP A 1 90 ? 12.781 -8.416 -19.552 1.00 91.75 90 TRP A O 1
ATOM 686 N N . ALA A 1 91 ? 11.537 -7.444 -17.951 1.00 82.69 91 ALA A N 1
ATOM 687 C CA . ALA A 1 91 ? 10.796 -6.575 -18.862 1.00 82.69 91 ALA A CA 1
ATOM 688 C C . ALA A 1 91 ? 11.736 -5.624 -19.623 1.00 82.69 91 ALA A C 1
ATOM 690 O O . ALA A 1 91 ? 11.632 -5.491 -20.842 1.00 82.69 91 ALA A O 1
ATOM 691 N N . LEU A 1 92 ? 12.708 -5.028 -18.925 1.00 87.69 92 LEU A N 1
ATOM 692 C CA . LEU A 1 92 ? 13.703 -4.134 -19.518 1.00 87.69 92 LEU A CA 1
ATOM 693 C C . LEU A 1 92 ? 14.623 -4.873 -20.503 1.00 87.69 92 LEU A C 1
ATOM 695 O O . LEU A 1 92 ? 14.920 -4.360 -21.582 1.00 87.69 92 LEU A O 1
ATOM 699 N N . TYR A 1 93 ? 15.019 -6.106 -20.177 1.00 90.81 93 TYR A N 1
ATOM 700 C CA . TYR A 1 93 ? 15.780 -6.972 -21.080 1.00 90.81 93 TYR A CA 1
ATOM 701 C C . TYR A 1 93 ? 14.988 -7.352 -22.338 1.00 90.81 93 TYR A C 1
ATOM 703 O O . TYR A 1 93 ? 15.525 -7.296 -23.446 1.00 90.81 93 TYR A O 1
ATOM 711 N N . ALA A 1 94 ? 13.716 -7.727 -22.181 1.00 86.94 94 ALA A N 1
ATOM 712 C CA . ALA A 1 94 ? 12.832 -8.061 -23.293 1.00 86.94 94 ALA A CA 1
ATOM 713 C C . ALA A 1 94 ? 12.611 -6.855 -24.219 1.00 86.94 94 ALA A C 1
ATOM 715 O O . ALA A 1 94 ? 12.649 -7.004 -25.440 1.00 86.94 94 ALA A O 1
ATOM 716 N N . LEU A 1 95 ? 12.458 -5.658 -23.647 1.00 86.31 95 LEU A N 1
ATOM 717 C CA . LEU A 1 95 ? 12.332 -4.413 -24.399 1.00 86.31 95 LEU A CA 1
ATOM 718 C C . LEU A 1 95 ? 13.615 -4.090 -25.181 1.00 86.31 95 LEU A C 1
ATOM 720 O O . LEU A 1 95 ? 13.544 -3.817 -26.377 1.00 86.31 95 LEU A O 1
ATOM 724 N N . TYR A 1 96 ? 14.788 -4.194 -24.542 1.00 88.50 96 TYR A N 1
ATOM 725 C CA . TYR A 1 96 ? 16.086 -4.012 -25.205 1.00 88.50 96 TYR A CA 1
ATOM 726 C C . TYR A 1 96 ? 16.269 -4.980 -26.384 1.00 88.50 96 TYR A C 1
ATOM 728 O O . TYR A 1 96 ? 16.654 -4.563 -27.470 1.00 88.50 96 TYR A O 1
ATOM 736 N N . ARG A 1 97 ?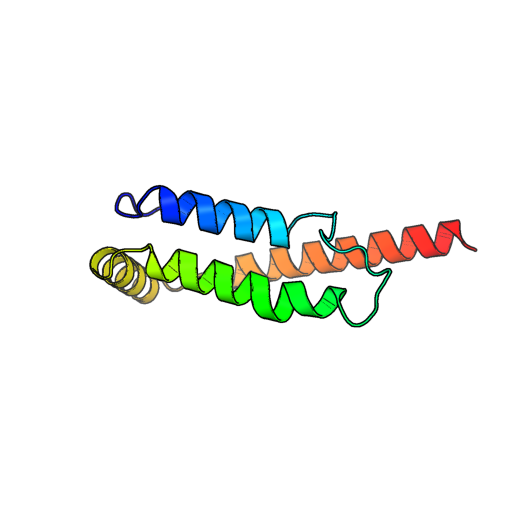 15.917 -6.258 -26.194 1.00 87.81 97 ARG A N 1
ATOM 737 C CA . ARG A 1 97 ? 15.934 -7.300 -27.237 1.00 87.81 97 ARG A CA 1
ATOM 738 C C . ARG A 1 97 ? 14.956 -7.057 -28.387 1.00 87.81 97 ARG A C 1
ATOM 740 O O . ARG A 1 97 ? 15.141 -7.641 -29.443 1.00 87.81 97 ARG A O 1
ATOM 747 N N . CYS A 1 98 ? 13.887 -6.300 -28.161 1.00 80.25 98 CYS A N 1
ATOM 748 C CA . CYS A 1 98 ? 12.901 -5.978 -29.190 1.00 80.25 98 CYS A CA 1
ATOM 749 C C . CYS A 1 98 ? 13.296 -4.732 -30.003 1.00 80.25 98 CYS A C 1
ATOM 751 O O . CYS A 1 98 ? 12.815 -4.559 -31.120 1.00 80.25 98 CYS A O 1
ATOM 753 N N . LEU A 1 99 ? 14.128 -3.856 -29.429 1.00 75.12 99 LEU A N 1
ATOM 754 C CA . LEU A 1 99 ? 14.602 -2.608 -30.039 1.00 75.12 99 LEU A CA 1
ATOM 755 C C . LEU A 1 99 ? 15.964 -2.742 -30.743 1.00 75.12 99 LEU A C 1
ATOM 757 O O . LEU A 1 99 ? 16.286 -1.888 -31.568 1.00 75.12 99 LEU A O 1
ATOM 761 N N . ALA A 1 100 ? 16.754 -3.764 -30.400 1.00 64.25 100 ALA A N 1
ATOM 762 C CA . ALA A 1 100 ? 18.060 -4.083 -30.986 1.00 64.25 100 ALA A CA 1
ATOM 763 C C . ALA A 1 100 ? 17.964 -5.252 -31.974 1.00 64.25 100 ALA A C 1
ATOM 765 O O . ALA A 1 100 ? 18.648 -5.183 -33.019 1.00 64.25 100 ALA A O 1
#

pLDDT: mean 75.14, std 11.99, range [46.72, 91.75]

Sequence (100 aa):
MKHPGTPWPAKVVAALVVAYALSPIDLIPDFVPVLGYLDDLILLPLGIALAIRLIPPTVLEDCRRQARENPPRLGLGLAGAVAIVALWLWALYALYRCLA

Radius of gyration: 17.92 Å; chains: 1; bounding box: 34×30×51 Å

Secondary structure (DSSP, 8-state):
---TTS-HHHHHHHHHHHHHHT-SS-SS-TTSTTTHHHIIIIIHHHHHHHHHHTS-HHHHHHHHHHHHHS---THHHHHHHHHHHHHHHHHHHHHHHHH-

Foldseek 3Di:
DPQPQQDPVLVVLVVVLVCQVPPPDQPDPCPDVVVSVVCVVPVNVVSVVVSVVSGDVVSVVVVVVVCVVPPDDCVVVVVVVVVVVVVVVVVVVVVVVVVD